Protein AF-A0A3B8JWL3-F1 (afdb_monomer_lite)

Foldseek 3Di:
DDDPDPDFDEAEAEAPACQQQPPVDHDPCNVVVVVCVVVVVVVVVVCVVVVGHYHYHHDADDCPDCVCVDPDPDDNHHPDND

Structure (mmCIF, N/CA/C/O backbone):
data_AF-A0A3B8JWL3-F1
#
_entry.id   AF-A0A3B8JWL3-F1
#
loop_
_atom_site.group_PDB
_atom_site.id
_atom_site.type_symbol
_atom_site.label_atom_id
_atom_site.label_alt_id
_atom_site.label_comp_id
_atom_site.label_asym_id
_atom_site.label_entity_id
_atom_site.label_seq_id
_atom_site.pdbx_PDB_ins_code
_atom_site.Cartn_x
_atom_site.Cartn_y
_atom_site.Cartn_z
_atom_site.occupancy
_atom_site.B_iso_or_equiv
_atom_site.auth_seq_id
_atom_site.auth_comp_id
_atom_site.auth_asym_id
_atom_site.auth_atom_id
_atom_site.pdbx_PDB_model_num
ATOM 1 N N . MET A 1 1 ? -32.882 19.849 23.382 1.00 48.75 1 MET A N 1
ATOM 2 C CA . MET A 1 1 ? -31.482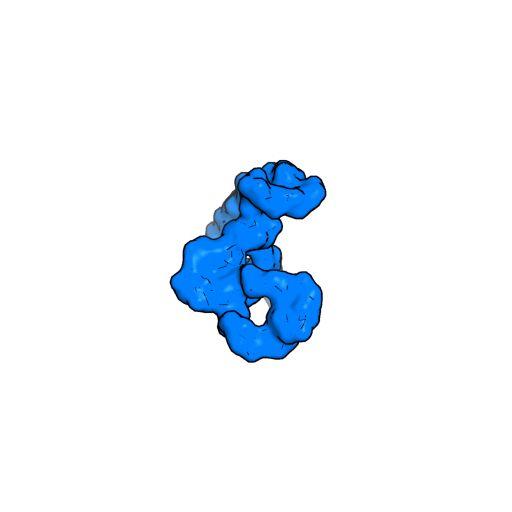 19.979 22.928 1.00 48.75 1 MET A CA 1
ATOM 3 C C . MET A 1 1 ? -31.064 18.634 22.367 1.00 48.75 1 MET A C 1
ATOM 5 O O . MET A 1 1 ? -31.002 17.673 23.126 1.00 48.75 1 MET A O 1
ATOM 9 N N . GLU A 1 2 ? -30.882 18.535 21.053 1.00 51.16 2 GLU A N 1
ATOM 10 C CA . GLU A 1 2 ? -30.319 17.334 20.428 1.00 51.16 2 GLU A CA 1
ATOM 11 C C . GLU A 1 2 ? -28.864 17.183 20.884 1.00 51.16 2 GLU A C 1
ATOM 13 O O . GLU A 1 2 ? -28.093 18.143 20.860 1.00 51.16 2 GLU A O 1
ATOM 18 N N . ARG A 1 3 ? -28.489 15.994 21.368 1.00 57.81 3 ARG A N 1
ATOM 19 C CA . ARG A 1 3 ? -27.077 15.680 21.611 1.00 57.81 3 ARG A CA 1
ATOM 20 C C . ARG A 1 3 ? -26.403 15.599 20.239 1.00 57.81 3 ARG A C 1
ATOM 22 O O . ARG A 1 3 ? -26.916 14.845 19.412 1.00 57.81 3 ARG A O 1
ATOM 29 N N . PRO A 1 4 ? -25.288 16.309 19.984 1.00 56.62 4 PRO A N 1
ATOM 30 C CA . PRO A 1 4 ? -24.558 16.125 18.738 1.00 56.62 4 PRO A CA 1
ATOM 31 C C . PRO A 1 4 ? -24.230 14.638 18.593 1.00 56.62 4 PRO A C 1
ATOM 33 O O . PRO A 1 4 ? -23.800 13.992 19.558 1.00 56.62 4 PRO A O 1
ATOM 36 N N . ALA A 1 5 ? -24.525 14.073 17.420 1.00 64.56 5 ALA A N 1
ATOM 37 C CA . ALA A 1 5 ? -24.207 12.686 17.126 1.00 64.56 5 ALA A CA 1
ATOM 38 C C . ALA A 1 5 ? -22.725 12.453 17.440 1.00 64.56 5 ALA A C 1
ATOM 40 O O . ALA A 1 5 ? -21.874 13.269 17.094 1.00 64.56 5 ALA A O 1
ATOM 41 N N . LYS A 1 6 ? -22.415 11.361 18.144 1.00 79.75 6 LYS A N 1
ATOM 42 C CA . LYS A 1 6 ? -21.034 11.018 18.489 1.00 79.75 6 LYS A CA 1
ATOM 43 C C . LYS A 1 6 ? -20.290 10.740 17.182 1.00 79.75 6 LYS A C 1
ATOM 45 O O . LYS A 1 6 ? -20.491 9.676 16.594 1.00 79.75 6 LYS A O 1
ATOM 50 N N . GLU A 1 7 ? -19.512 11.712 16.708 1.00 86.19 7 GLU A N 1
ATOM 51 C CA . GLU A 1 7 ? -18.766 11.603 15.455 1.00 86.19 7 GLU A CA 1
ATOM 52 C C . GLU A 1 7 ? -17.886 10.349 15.472 1.00 86.19 7 GLU A C 1
ATOM 54 O O . GLU A 1 7 ? -17.296 9.988 16.496 1.00 86.19 7 GLU A O 1
ATOM 59 N N . LYS A 1 8 ? -17.834 9.654 14.335 1.00 89.56 8 LYS A N 1
ATOM 60 C CA . LYS A 1 8 ? -16.998 8.468 14.148 1.00 89.56 8 LYS A CA 1
ATOM 61 C C . LYS A 1 8 ? -16.012 8.759 13.020 1.00 89.56 8 LYS A C 1
ATOM 63 O O . LYS A 1 8 ? -16.442 8.798 11.868 1.00 89.56 8 LYS A O 1
ATOM 68 N N . PRO A 1 9 ? -14.725 8.983 13.324 1.00 95.44 9 PRO A N 1
ATOM 69 C CA . PRO A 1 9 ? -13.737 9.245 12.290 1.00 95.44 9 PRO A CA 1
ATOM 70 C C . PRO A 1 9 ? -13.477 7.983 11.460 1.00 95.44 9 PRO A C 1
ATOM 72 O O . PRO A 1 9 ? -13.668 6.863 11.935 1.00 95.44 9 PRO A O 1
ATOM 75 N N . ALA A 1 10 ? -12.975 8.172 10.242 1.00 97.44 10 ALA A N 1
ATOM 76 C CA . ALA A 1 10 ? -12.468 7.104 9.388 1.00 97.44 10 ALA A CA 1
ATOM 77 C C . ALA A 1 10 ? -11.001 7.359 9.041 1.00 97.44 10 ALA A C 1
ATOM 79 O O . ALA A 1 10 ? -10.616 8.495 8.769 1.00 97.44 10 ALA A O 1
ATOM 80 N N . LEU A 1 11 ? -10.191 6.300 9.057 1.00 97.94 11 LEU A N 1
ATOM 81 C CA . LEU A 1 11 ? -8.805 6.348 8.611 1.00 97.94 11 LEU A CA 1
ATOM 82 C C . LEU A 1 11 ? -8.722 5.793 7.194 1.00 97.94 11 LEU A C 1
ATOM 84 O O . LEU A 1 11 ? -8.990 4.611 6.990 1.00 97.94 11 LEU A O 1
ATOM 88 N N . LEU A 1 12 ? -8.330 6.635 6.242 1.00 98.19 12 LEU A N 1
ATOM 89 C CA . LEU A 1 12 ? -8.075 6.233 4.865 1.00 98.19 12 LEU A CA 1
ATOM 90 C C . LEU A 1 12 ? -6.567 6.058 4.652 1.00 98.19 12 LEU A C 1
ATOM 92 O O . LEU A 1 12 ? -5.793 6.976 4.914 1.00 98.19 12 LEU A O 1
ATOM 96 N N . ILE A 1 13 ? -6.163 4.878 4.190 1.00 97.25 13 ILE A N 1
ATOM 97 C CA . ILE A 1 13 ? -4.795 4.559 3.781 1.00 97.25 13 ILE A CA 1
ATOM 98 C C . ILE A 1 13 ? -4.802 4.416 2.261 1.00 97.25 13 ILE A C 1
ATOM 100 O O . ILE A 1 13 ? -5.489 3.536 1.746 1.00 97.25 13 ILE A O 1
ATOM 104 N N . ILE A 1 14 ? -4.080 5.293 1.565 1.00 95.69 14 ILE A N 1
ATOM 105 C CA . ILE A 1 14 ? -4.132 5.424 0.103 1.00 95.69 14 ILE A CA 1
ATOM 106 C C . ILE A 1 14 ? -2.836 4.891 -0.508 1.00 95.69 14 ILE A C 1
ATOM 108 O O . ILE A 1 14 ? -1.763 5.322 -0.091 1.00 95.69 14 ILE A O 1
ATOM 112 N N . ASP A 1 15 ? -2.949 3.955 -1.452 1.00 92.69 15 ASP A N 1
ATOM 113 C CA . ASP A 1 15 ? -1.875 3.459 -2.332 1.00 92.69 15 ASP A CA 1
ATOM 114 C C . ASP A 1 15 ? -0.566 3.054 -1.631 1.00 92.69 15 ASP A C 1
ATOM 116 O O . ASP A 1 15 ? 0.532 3.136 -2.182 1.00 92.69 15 ASP A O 1
ATOM 120 N N . MET A 1 16 ? -0.677 2.557 -0.396 1.00 92.69 16 MET A N 1
ATOM 121 C CA . MET A 1 16 ? 0.438 1.992 0.373 1.00 92.69 16 MET A CA 1
ATOM 122 C C . MET A 1 16 ? 0.666 0.516 0.002 1.00 92.69 16 MET A C 1
ATOM 124 O O . MET A 1 16 ? 0.625 -0.363 0.868 1.00 92.69 16 MET A O 1
ATOM 128 N N . VAL A 1 17 ? 0.868 0.248 -1.290 1.00 92.19 17 VAL A N 1
ATOM 129 C CA . VAL A 1 17 ? 1.188 -1.080 -1.848 1.00 92.19 17 VAL A CA 1
ATOM 130 C C . VAL A 1 17 ? 2.689 -1.205 -2.140 1.00 92.19 17 VAL A C 1
ATOM 132 O O . VAL A 1 17 ? 3.434 -0.230 -2.019 1.00 92.19 17 VAL A O 1
ATOM 135 N N . LYS A 1 18 ? 3.175 -2.415 -2.436 1.00 91.06 18 LYS A N 1
ATOM 136 C CA . LYS A 1 18 ? 4.618 -2.671 -2.578 1.00 91.06 18 LYS A CA 1
ATOM 137 C C . LYS A 1 18 ? 5.181 -2.036 -3.837 1.00 91.06 18 LYS A C 1
ATOM 139 O O . LYS A 1 18 ? 6.283 -1.507 -3.762 1.00 91.06 18 LYS A O 1
ATOM 144 N N . ASP A 1 19 ? 4.429 -2.040 -4.931 1.00 90.38 19 ASP A N 1
ATOM 145 C CA . ASP A 1 19 ? 4.873 -1.443 -6.194 1.00 90.38 19 ASP A CA 1
ATOM 146 C C . ASP A 1 19 ? 5.158 0.064 -6.057 1.00 90.38 19 ASP A C 1
ATOM 148 O O . ASP A 1 19 ? 6.081 0.582 -6.682 1.00 90.38 19 ASP A O 1
ATOM 152 N N . ASN A 1 20 ? 4.449 0.761 -5.163 1.00 88.56 20 ASN A N 1
ATOM 153 C CA . ASN A 1 20 ? 4.646 2.195 -4.918 1.00 88.56 20 ASN A CA 1
ATOM 154 C C . ASN A 1 20 ? 5.848 2.490 -4.007 1.00 88.56 20 ASN A C 1
ATOM 156 O O . ASN A 1 20 ? 6.306 3.633 -3.933 1.00 88.56 20 ASN A O 1
ATOM 160 N N . LEU A 1 21 ? 6.335 1.480 -3.279 1.00 88.94 21 LEU A N 1
ATOM 161 C CA . LEU A 1 21 ? 7.362 1.603 -2.243 1.00 88.94 21 LEU A CA 1
ATOM 162 C C . LEU A 1 21 ? 8.526 0.622 -2.449 1.00 88.94 21 LEU A C 1
ATOM 164 O O . LEU A 1 21 ? 9.219 0.295 -1.482 1.00 88.94 21 LEU A O 1
ATOM 168 N N . ASP A 1 22 ? 8.733 0.146 -3.680 1.00 86.06 22 ASP A N 1
ATOM 169 C CA . ASP A 1 22 ? 9.781 -0.821 -4.013 1.00 86.06 22 ASP A CA 1
ATOM 170 C C . ASP A 1 22 ? 11.174 -0.240 -3.690 1.00 86.06 22 ASP A C 1
ATOM 172 O O . ASP A 1 22 ? 11.591 0.745 -4.310 1.00 86.06 22 ASP A O 1
ATOM 176 N N . PRO A 1 23 ? 11.920 -0.812 -2.724 1.00 80.06 23 PRO A N 1
ATOM 177 C CA . PRO A 1 23 ? 13.253 -0.330 -2.382 1.0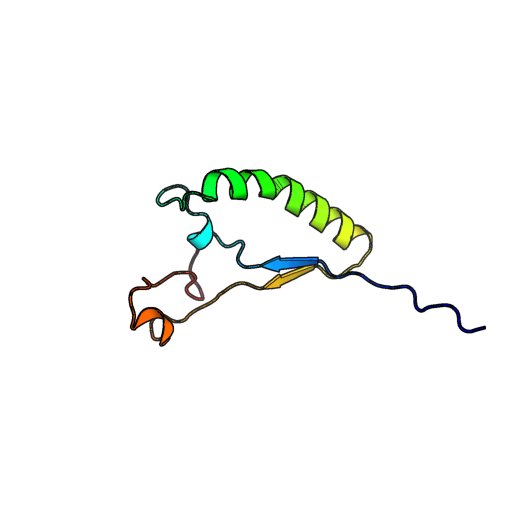0 80.06 23 PRO A CA 1
ATOM 178 C C . PRO A 1 23 ? 14.294 -0.605 -3.476 1.00 80.06 23 PRO A C 1
ATOM 180 O O . PRO A 1 23 ? 15.331 0.056 -3.470 1.00 80.06 23 PRO A O 1
ATOM 183 N N . GLU A 1 24 ? 14.035 -1.538 -4.400 1.00 82.75 24 GLU A N 1
ATOM 184 C CA . GLU A 1 24 ? 14.934 -1.845 -5.521 1.00 82.75 24 GLU A CA 1
ATOM 185 C C . GLU A 1 24 ? 14.792 -0.823 -6.663 1.00 82.75 24 GLU A C 1
ATOM 187 O O . GLU A 1 24 ? 15.747 -0.561 -7.395 1.00 82.75 24 GLU A O 1
ATOM 192 N N . HIS A 1 25 ? 13.624 -0.179 -6.773 1.00 81.50 25 HIS A N 1
ATOM 193 C CA . HIS A 1 25 ? 13.341 0.878 -7.748 1.00 81.50 25 HIS A CA 1
ATOM 194 C C . HIS A 1 25 ? 12.702 2.104 -7.075 1.00 81.50 25 HIS A C 1
ATOM 196 O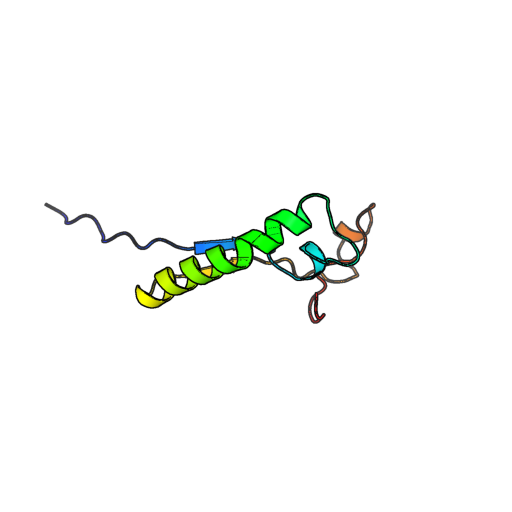 O . HIS A 1 25 ? 11.587 2.503 -7.423 1.00 81.50 25 HIS A O 1
ATOM 202 N N . PRO A 1 26 ? 13.388 2.740 -6.108 1.00 78.44 26 PRO A N 1
ATOM 203 C CA . PRO A 1 26 ? 12.749 3.716 -5.249 1.00 78.44 26 PRO A CA 1
ATOM 204 C C . PRO A 1 26 ? 12.463 5.013 -6.006 1.00 78.44 26 PRO A C 1
ATOM 206 O O . PRO A 1 26 ? 13.356 5.655 -6.566 1.00 78.44 26 PRO A O 1
ATOM 209 N N . HIS A 1 27 ? 11.224 5.494 -5.909 1.00 84.25 27 HIS A N 1
ATOM 210 C CA . HIS A 1 27 ? 10.961 6.921 -6.074 1.00 84.25 27 HIS A CA 1
ATOM 211 C C . HIS A 1 27 ? 11.737 7.721 -5.012 1.00 84.25 27 HIS A C 1
ATOM 213 O O . HIS A 1 27 ? 11.947 7.207 -3.909 1.00 84.25 27 HIS A O 1
ATOM 219 N N . PRO A 1 28 ? 12.089 8.999 -5.259 1.00 89.25 28 PRO A N 1
ATOM 220 C CA . PRO A 1 28 ? 12.807 9.826 -4.282 1.00 89.25 28 PRO A CA 1
ATOM 221 C C . PRO A 1 28 ? 12.152 9.890 -2.890 1.00 89.25 28 PRO A C 1
ATOM 223 O O . PRO A 1 28 ? 12.835 10.089 -1.889 1.00 89.25 28 PRO A O 1
ATOM 226 N N . ILE A 1 29 ? 10.830 9.700 -2.818 1.00 88.56 29 ILE A N 1
ATOM 227 C CA . ILE A 1 29 ? 10.057 9.722 -1.571 1.00 88.56 29 ILE A CA 1
ATOM 228 C C . ILE A 1 29 ? 10.078 8.392 -0.797 1.00 88.56 29 ILE A C 1
ATOM 230 O O . ILE A 1 29 ? 9.839 8.387 0.410 1.00 88.56 29 ILE A O 1
ATOM 234 N N . THR A 1 30 ? 10.397 7.274 -1.453 1.00 90.56 30 THR A N 1
ATOM 235 C CA . THR A 1 30 ? 10.338 5.908 -0.899 1.00 90.56 30 THR A CA 1
ATOM 236 C C . THR A 1 30 ? 11.021 5.754 0.464 1.00 90.56 30 THR A C 1
ATOM 238 O O . THR A 1 30 ? 10.359 5.284 1.392 1.00 90.56 30 THR A O 1
ATOM 241 N N . PRO A 1 31 ? 12.284 6.187 0.680 1.00 91.31 31 PRO A N 1
ATOM 242 C CA . PRO A 1 31 ? 12.935 6.007 1.980 1.00 91.31 31 PRO A CA 1
ATOM 243 C C . PRO A 1 31 ? 12.235 6.765 3.114 1.00 91.31 31 PRO A C 1
ATOM 245 O O . PRO A 1 31 ? 12.297 6.336 4.266 1.00 91.31 31 PRO A O 1
ATOM 248 N N . PHE A 1 32 ? 11.555 7.872 2.814 1.00 91.56 32 PHE A N 1
ATOM 249 C CA . PHE A 1 32 ? 10.772 8.619 3.795 1.00 91.56 32 PHE A CA 1
ATOM 250 C C . PHE A 1 32 ? 9.417 7.953 4.036 1.00 91.56 32 PHE A C 1
ATOM 252 O O . PHE A 1 32 ? 9.023 7.778 5.186 1.00 91.56 32 PHE A O 1
ATOM 259 N N . ALA A 1 33 ? 8.737 7.509 2.978 1.00 91.69 33 ALA A N 1
ATOM 260 C CA . ALA A 1 33 ? 7.459 6.809 3.080 1.00 91.69 33 ALA A CA 1
ATOM 261 C C . ALA A 1 33 ? 7.569 5.510 3.902 1.00 91.69 33 ALA A C 1
ATOM 263 O O . ALA A 1 33 ? 6.727 5.249 4.763 1.00 91.69 33 ALA A O 1
ATOM 264 N N . LEU A 1 34 ? 8.657 4.748 3.739 1.00 92.88 34 LEU A N 1
ATOM 265 C CA . LEU A 1 34 ? 8.925 3.554 4.549 1.00 92.88 34 LEU A CA 1
ATOM 266 C C . LEU A 1 34 ? 9.031 3.872 6.052 1.00 92.88 34 LEU A C 1
ATOM 268 O O . LEU A 1 34 ? 8.562 3.096 6.886 1.00 92.88 34 LEU A O 1
ATOM 272 N N . GLN A 1 35 ? 9.572 5.039 6.419 1.00 94.75 35 GLN A N 1
ATOM 273 C CA . GLN A 1 35 ? 9.671 5.471 7.820 1.00 94.75 35 GLN A CA 1
ATOM 274 C C . GLN A 1 35 ? 8.307 5.816 8.443 1.00 94.75 35 GLN A C 1
ATOM 276 O O . GLN A 1 35 ? 8.177 5.794 9.671 1.00 94.75 35 GLN A O 1
ATOM 281 N N . LEU A 1 36 ? 7.273 6.097 7.638 1.00 94.56 36 LEU A N 1
ATOM 282 C CA . LEU A 1 36 ? 5.911 6.331 8.136 1.00 94.56 36 LEU A CA 1
ATOM 283 C C . LEU A 1 36 ? 5.171 5.039 8.507 1.00 94.56 36 LEU A C 1
ATOM 285 O O . LEU A 1 36 ? 4.255 5.095 9.331 1.00 94.56 36 LEU A O 1
ATOM 289 N N . ILE A 1 37 ? 5.564 3.879 7.968 1.00 95.31 37 ILE A N 1
ATOM 290 C CA . ILE A 1 37 ? 4.846 2.604 8.157 1.00 95.31 37 ILE A CA 1
ATOM 291 C C . ILE A 1 37 ? 4.594 2.274 9.643 1.00 95.31 37 ILE A C 1
ATOM 293 O O . ILE A 1 37 ? 3.447 1.988 10.000 1.00 95.31 37 ILE A O 1
ATOM 297 N N . PRO A 1 38 ? 5.579 2.367 10.563 1.00 97.44 38 PRO A N 1
ATOM 298 C CA . PRO A 1 38 ? 5.333 2.091 11.979 1.00 97.44 38 PRO A CA 1
ATOM 299 C C . PRO A 1 38 ? 4.307 3.042 12.613 1.00 97.44 38 PRO A C 1
ATOM 301 O O . PRO A 1 38 ? 3.530 2.642 13.482 1.00 97.44 38 PRO A O 1
ATOM 304 N N . ARG A 1 39 ? 4.274 4.307 12.174 1.00 97.62 39 ARG A N 1
ATOM 305 C CA . ARG A 1 39 ? 3.334 5.321 12.677 1.00 97.62 39 ARG A CA 1
ATOM 306 C C . ARG A 1 39 ? 1.922 5.067 12.164 1.00 97.62 39 ARG A C 1
ATOM 308 O O . ARG A 1 39 ? 0.983 5.115 12.956 1.00 97.62 39 ARG A O 1
ATOM 315 N N . ILE A 1 40 ? 1.790 4.713 10.887 1.00 97.62 40 ILE A N 1
ATOM 316 C CA . ILE A 1 40 ? 0.524 4.289 10.279 1.00 97.62 40 ILE A CA 1
ATOM 317 C C . ILE A 1 40 ? -0.032 3.062 11.014 1.00 97.62 40 ILE A C 1
ATOM 319 O O . ILE A 1 40 ? -1.189 3.069 11.426 1.00 97.62 40 ILE A O 1
ATOM 323 N N . ASN A 1 41 ? 0.799 2.053 11.289 1.00 98.12 41 ASN A N 1
ATOM 324 C CA . ASN A 1 41 ? 0.384 0.859 12.034 1.00 98.12 41 ASN A CA 1
ATOM 325 C C . ASN A 1 41 ? -0.094 1.181 13.458 1.00 98.12 41 ASN A C 1
ATOM 327 O O . ASN A 1 41 ? -1.094 0.624 13.917 1.00 98.12 41 ASN A O 1
ATOM 331 N N . SER A 1 42 ? 0.575 2.112 14.147 1.00 98.44 42 SER A N 1
ATOM 332 C CA . SER A 1 42 ? 0.130 2.599 15.458 1.00 98.44 42 SER A CA 1
ATOM 333 C C . SER A 1 42 ? -1.248 3.274 15.381 1.00 98.44 42 SER A C 1
ATOM 335 O O . SER A 1 42 ? -2.137 2.978 16.185 1.00 98.44 42 SER A O 1
ATOM 337 N N . LEU A 1 43 ? -1.467 4.115 14.364 1.00 98.25 43 LEU A N 1
ATOM 338 C CA . LEU A 1 43 ? -2.739 4.801 14.138 1.00 98.25 43 LEU A CA 1
ATOM 339 C C . LEU A 1 43 ? -3.873 3.821 13.801 1.00 98.25 43 LEU A C 1
ATOM 341 O O . LEU A 1 43 ? -4.951 3.909 14.387 1.00 98.25 43 LEU A O 1
ATOM 345 N N . ILE A 1 44 ? -3.615 2.832 12.942 1.00 98.44 44 ILE A N 1
ATOM 346 C CA . ILE A 1 44 ? -4.544 1.728 12.651 1.00 98.44 44 ILE A CA 1
ATOM 347 C C . ILE A 1 44 ? -4.920 0.992 13.942 1.00 98.44 44 ILE A C 1
ATOM 349 O O . ILE A 1 44 ? -6.095 0.710 14.180 1.00 98.44 44 ILE A O 1
ATOM 353 N N . GLY A 1 45 ? -3.935 0.698 14.796 1.00 98.50 45 GLY A N 1
ATOM 354 C CA . GLY A 1 45 ? -4.162 0.066 16.094 1.00 98.50 45 GLY A CA 1
ATOM 355 C C . GLY A 1 45 ? -5.089 0.889 16.989 1.00 98.50 45 GLY A C 1
ATOM 356 O O . GLY A 1 45 ? -5.987 0.332 17.621 1.00 98.50 45 GLY A O 1
ATOM 357 N N . MET A 1 46 ? -4.919 2.212 17.009 1.00 98.19 46 MET A N 1
ATOM 358 C CA . MET A 1 46 ? -5.802 3.126 17.734 1.00 98.19 46 MET A CA 1
ATOM 359 C C . MET A 1 46 ? -7.235 3.090 17.180 1.00 98.19 46 MET A C 1
ATOM 361 O O . MET A 1 46 ? -8.168 2.899 17.960 1.00 98.19 46 MET A O 1
ATOM 365 N N . PHE A 1 47 ? -7.418 3.182 15.859 1.00 98.00 47 PHE A N 1
ATOM 366 C CA . PHE A 1 47 ? -8.744 3.128 15.227 1.00 98.00 47 PHE A CA 1
ATOM 367 C C . PHE A 1 47 ? -9.464 1.805 15.514 1.00 98.00 47 PHE A C 1
ATOM 369 O O . PHE A 1 47 ? -10.616 1.806 15.949 1.00 98.00 47 PHE A O 1
ATOM 376 N N . ARG A 1 48 ? -8.763 0.672 15.372 1.00 97.19 48 ARG A N 1
ATOM 377 C CA . ARG A 1 48 ? -9.318 -0.663 15.651 1.00 97.19 48 ARG A CA 1
ATOM 378 C C . ARG A 1 48 ? -9.754 -0.821 17.109 1.00 97.19 48 ARG A C 1
ATOM 380 O O . ARG A 1 48 ? -10.824 -1.368 17.353 1.00 97.19 48 ARG A O 1
ATOM 387 N N . LYS A 1 49 ? -8.983 -0.297 18.074 1.00 97.75 49 LYS A N 1
ATOM 388 C CA . LYS A 1 49 ? -9.352 -0.312 19.506 1.00 97.75 49 LYS A CA 1
ATOM 389 C C . LYS A 1 49 ? -10.645 0.455 19.801 1.00 97.75 49 LYS A C 1
ATOM 391 O O . LYS A 1 49 ? -11.374 0.071 20.706 1.00 97.75 49 LYS A O 1
ATOM 396 N N . HIS A 1 50 ? -10.933 1.510 19.042 1.00 95.69 50 HIS A N 1
ATOM 397 C CA . HIS A 1 50 ? -12.154 2.307 19.189 1.00 95.69 50 HIS A CA 1
ATOM 398 C C . HIS A 1 50 ? -13.328 1.792 18.338 1.00 95.69 50 HIS A C 1
ATOM 400 O O . HIS A 1 50 ? -14.415 2.370 18.385 1.00 95.69 50 HIS A O 1
ATOM 406 N N . GLY A 1 51 ? -13.131 0.724 17.555 1.00 95.69 51 GLY A N 1
ATOM 407 C CA . GLY A 1 51 ? -14.131 0.232 16.605 1.00 95.69 51 GLY A CA 1
ATOM 408 C C . GLY A 1 51 ? -14.400 1.207 15.454 1.00 95.69 51 GLY A C 1
ATOM 409 O O . GLY A 1 51 ? -15.501 1.219 14.904 1.00 95.69 51 GLY A O 1
ATOM 410 N N . TRP A 1 52 ? -13.429 2.060 15.120 1.00 96.88 52 TRP A N 1
ATOM 411 C CA . TRP A 1 52 ? -13.526 3.016 14.018 1.00 96.88 52 TRP A CA 1
ATOM 412 C C . TRP A 1 52 ? -13.023 2.409 12.703 1.00 96.88 52 TRP A C 1
ATOM 414 O O . TRP A 1 52 ? -12.101 1.586 12.719 1.00 96.88 52 TRP A O 1
ATOM 424 N N . PRO A 1 53 ? -13.612 2.799 11.558 1.00 97.62 53 PRO A N 1
ATOM 425 C CA . PRO A 1 53 ? -13.250 2.246 10.261 1.00 97.62 53 PRO A CA 1
ATOM 426 C C . PRO A 1 53 ? -11.815 2.598 9.857 1.00 97.62 53 PRO A C 1
ATOM 428 O O . PRO A 1 53 ? -11.373 3.743 9.963 1.00 97.62 53 PRO A O 1
ATOM 431 N N . VAL A 1 54 ? -11.121 1.587 9.337 1.00 98.25 54 VAL A N 1
ATOM 432 C CA . VAL A 1 54 ? -9.841 1.709 8.635 1.00 98.25 54 VAL A CA 1
ATOM 433 C C . VAL A 1 54 ? -10.068 1.190 7.222 1.00 98.25 54 VAL A C 1
ATOM 435 O O . VAL A 1 54 ? -10.397 0.017 7.051 1.00 98.25 54 VAL A O 1
ATOM 438 N N . VAL A 1 55 ? -9.924 2.063 6.232 1.00 98.06 55 VAL A N 1
ATOM 439 C CA . VAL A 1 55 ? -10.175 1.777 4.818 1.00 98.06 55 VAL A CA 1
ATOM 440 C C . VAL A 1 55 ? -8.852 1.845 4.071 1.00 98.06 55 VAL A C 1
ATOM 442 O O . VAL A 1 55 ? -8.145 2.847 4.151 1.00 98.06 55 VAL A O 1
ATOM 445 N N . PHE A 1 56 ? -8.526 0.780 3.346 1.00 97.06 56 PHE A N 1
ATOM 446 C CA . PHE A 1 56 ? -7.402 0.754 2.418 1.00 97.06 56 PHE A CA 1
ATOM 447 C C . PHE A 1 56 ? -7.962 0.994 1.020 1.00 97.06 56 PHE A C 1
ATOM 449 O O . PHE A 1 56 ? -8.757 0.193 0.534 1.00 97.06 56 PHE A O 1
ATOM 456 N N . SER A 1 57 ? -7.604 2.126 0.424 1.00 96.44 57 SER A N 1
ATOM 457 C CA . SER A 1 57 ? -7.936 2.473 -0.954 1.00 96.44 57 SER A CA 1
ATOM 458 C C . SER A 1 57 ? -6.663 2.317 -1.760 1.00 96.44 57 SER A C 1
ATOM 460 O O . SER A 1 57 ? -5.744 3.111 -1.590 1.00 96.44 57 SER A O 1
ATOM 462 N N . THR A 1 58 ? -6.580 1.262 -2.558 1.00 94.06 58 THR A N 1
ATOM 463 C CA . THR A 1 58 ? -5.369 0.923 -3.304 1.00 94.06 58 THR A CA 1
ATOM 464 C C . THR A 1 58 ? -5.709 0.603 -4.741 1.00 94.06 58 THR A C 1
ATOM 466 O O . THR A 1 58 ? -6.714 -0.067 -4.999 1.00 94.06 58 THR A O 1
ATOM 469 N N . ASP A 1 59 ? -4.832 1.011 -5.643 1.00 92.44 59 ASP A N 1
ATOM 470 C CA . ASP A 1 59 ? -4.882 0.597 -7.036 1.00 92.44 59 ASP A CA 1
ATOM 471 C C . ASP A 1 59 ? -4.795 -0.932 -7.203 1.00 92.44 59 ASP A C 1
ATOM 473 O O . ASP A 1 59 ? -4.116 -1.638 -6.452 1.00 92.44 59 ASP A O 1
ATOM 477 N N . ALA A 1 60 ? -5.531 -1.437 -8.193 1.00 93.94 60 ALA A N 1
ATOM 478 C CA . ALA A 1 60 ? -5.595 -2.844 -8.582 1.00 93.94 60 ALA A CA 1
ATOM 479 C C . ALA A 1 60 ? -5.927 -2.930 -10.082 1.00 93.94 60 ALA A C 1
ATOM 481 O O . ALA A 1 60 ? -7.037 -3.295 -10.473 1.00 93.94 60 ALA A O 1
ATOM 482 N N . PH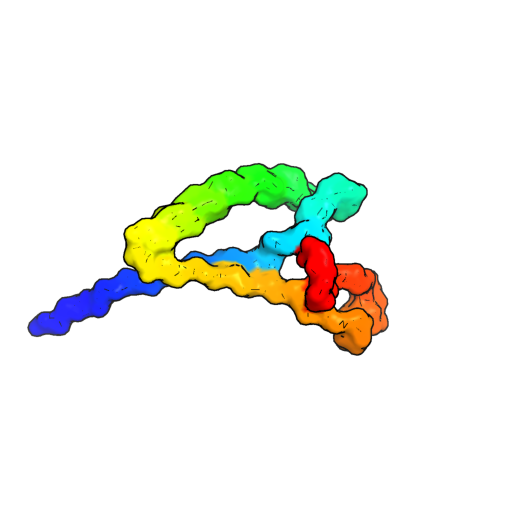E A 1 61 ? -4.980 -2.510 -10.918 1.00 94.44 61 PHE A N 1
ATOM 483 C CA . PHE A 1 61 ? -5.159 -2.388 -12.363 1.00 94.44 61 PHE A CA 1
ATOM 484 C C . PHE A 1 61 ? -5.116 -3.745 -13.075 1.00 94.44 61 PHE A C 1
ATOM 486 O O . PHE A 1 61 ? -4.529 -4.716 -12.592 1.00 94.44 61 PHE A O 1
ATOM 493 N N . HIS A 1 62 ? -5.682 -3.798 -14.275 1.00 94.19 62 HIS A N 1
ATOM 494 C CA . HIS A 1 62 ? -5.449 -4.873 -15.234 1.00 94.19 62 HIS A CA 1
ATOM 495 C C . HIS A 1 62 ? -4.402 -4.437 -16.262 1.00 94.19 62 HIS A C 1
ATOM 497 O O . HIS A 1 62 ? -4.348 -3.273 -16.645 1.00 94.19 62 HIS A O 1
ATOM 503 N N . GLU A 1 63 ? -3.601 -5.373 -16.779 1.00 90.38 63 GLU A N 1
ATOM 504 C CA . GLU A 1 63 ? -2.557 -5.066 -17.776 1.00 90.38 63 GLU A CA 1
ATOM 505 C C . GLU A 1 63 ? -3.094 -4.345 -19.025 1.00 90.38 63 GLU A C 1
ATOM 507 O O . GLU A 1 63 ? -2.380 -3.558 -19.642 1.00 90.38 63 GLU A O 1
ATOM 512 N N . GLY A 1 64 ? -4.353 -4.606 -19.391 1.00 92.19 64 GLY A N 1
ATOM 513 C CA . GLY A 1 64 ? -5.031 -3.983 -20.529 1.00 92.19 64 GLY A CA 1
ATOM 514 C C . GLY A 1 64 ? -5.690 -2.634 -20.232 1.00 92.19 64 GLY A C 1
ATOM 515 O O . GLY A 1 64 ? -6.334 -2.081 -21.125 1.00 92.19 64 GLY A O 1
ATOM 516 N N . ASP A 1 65 ? -5.578 -2.110 -19.009 1.00 93.06 65 ASP A N 1
ATOM 517 C CA . ASP A 1 65 ? -6.189 -0.833 -18.656 1.00 93.06 65 ASP A CA 1
ATOM 518 C C . ASP A 1 65 ? -5.550 0.315 -19.446 1.00 93.06 65 ASP A C 1
ATOM 520 O O . ASP A 1 65 ? -4.333 0.397 -19.636 1.00 93.06 65 ASP A O 1
ATOM 524 N N . PHE A 1 66 ? -6.393 1.255 -19.885 1.00 92.56 66 PHE A N 1
ATOM 525 C CA . PHE A 1 66 ? -5.993 2.364 -20.759 1.00 92.56 66 PHE A CA 1
ATOM 526 C C . PHE A 1 66 ? -4.856 3.222 -20.179 1.00 92.56 66 PHE A C 1
ATOM 528 O O . PHE A 1 66 ? -4.125 3.868 -20.931 1.00 92.56 66 PHE A O 1
ATOM 535 N N . ILE A 1 67 ? -4.704 3.230 -18.851 1.00 89.69 67 ILE A N 1
ATOM 536 C CA . ILE A 1 67 ? -3.679 3.986 -18.130 1.00 89.69 67 ILE A CA 1
ATOM 537 C C . ILE A 1 67 ? -2.254 3.571 -18.545 1.00 89.69 67 ILE A C 1
ATOM 539 O O . ILE A 1 67 ? -1.356 4.415 -18.600 1.00 89.69 67 ILE A O 1
ATOM 543 N N . PHE A 1 68 ? -2.064 2.311 -18.955 1.00 90.88 68 PHE A N 1
ATOM 544 C CA . PHE A 1 68 ? -0.787 1.781 -19.443 1.00 90.88 68 PHE A CA 1
ATOM 545 C C . PHE A 1 68 ? -0.548 2.007 -20.942 1.00 90.88 68 PHE A C 1
ATOM 547 O O . PHE A 1 68 ? 0.546 1.747 -21.434 1.00 90.88 68 PHE A O 1
ATOM 554 N N . GLY A 1 69 ? -1.516 2.561 -21.680 1.00 87.06 69 GLY A N 1
ATOM 555 C CA . GLY A 1 69 ? -1.339 2.926 -23.093 1.00 87.06 69 GLY A CA 1
ATOM 556 C C . GLY A 1 69 ? -0.428 4.143 -23.321 1.00 87.06 69 GLY A C 1
ATOM 557 O O . GLY A 1 69 ? -0.122 4.484 -24.463 1.00 87.06 69 GLY A O 1
ATOM 558 N N . GLY A 1 70 ? -0.023 4.828 -22.247 1.00 86.62 70 GLY A N 1
ATOM 559 C CA . GLY A 1 70 ? 0.845 6.003 -22.275 1.00 86.62 70 GLY A CA 1
ATOM 560 C C . GLY A 1 70 ? 2.304 5.694 -21.926 1.00 86.62 70 GLY A C 1
ATOM 561 O O . GLY A 1 70 ? 2.920 4.763 -22.430 1.00 86.62 70 GLY A O 1
ATOM 562 N N . ARG A 1 71 ? 2.895 6.527 -21.062 1.00 84.88 71 ARG A N 1
ATOM 563 C CA . ARG A 1 71 ? 4.286 6.366 -20.580 1.00 84.88 71 ARG A CA 1
ATOM 564 C C . ARG A 1 71 ? 4.389 5.579 -19.274 1.00 84.88 71 ARG A C 1
ATOM 566 O O . ARG A 1 71 ? 5.494 5.311 -18.808 1.00 84.88 71 ARG A O 1
ATOM 573 N N . MET A 1 72 ? 3.250 5.279 -18.660 1.00 86.25 72 MET A N 1
ATOM 574 C CA . MET A 1 72 ? 3.179 4.563 -17.398 1.00 86.25 72 MET A CA 1
ATOM 575 C C . MET A 1 72 ? 3.402 3.078 -17.657 1.00 86.25 72 MET A C 1
ATOM 577 O O . MET A 1 72 ? 2.699 2.473 -18.462 1.00 86.25 72 MET A O 1
ATOM 581 N N . LYS A 1 73 ? 4.395 2.500 -16.982 1.00 86.56 73 LYS A N 1
ATOM 582 C CA . LYS A 1 73 ? 4.597 1.052 -17.008 1.00 86.56 73 LYS A CA 1
ATOM 583 C C . LYS A 1 73 ? 3.520 0.366 -16.153 1.00 86.56 73 LYS A C 1
ATOM 585 O O . LYS A 1 73 ? 3.092 0.969 -15.161 1.00 86.56 73 LYS A O 1
ATOM 590 N N . PRO A 1 74 ? 3.124 -0.870 -16.503 1.00 88.44 74 PRO A N 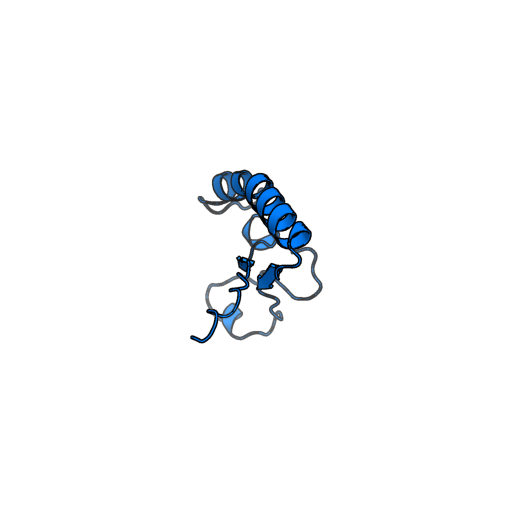1
ATOM 591 C CA . PRO A 1 74 ? 2.288 -1.701 -15.646 1.00 88.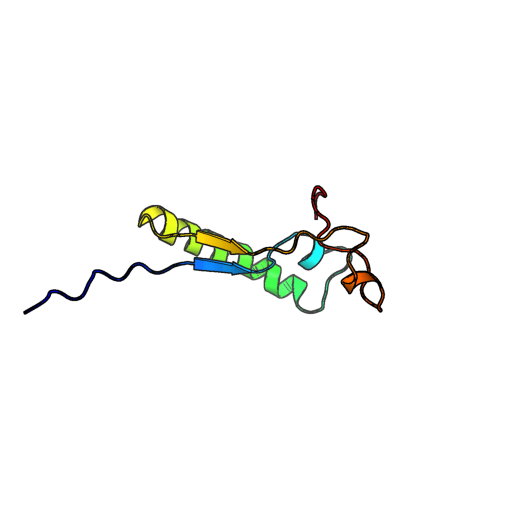44 74 PRO A CA 1
ATOM 592 C C . PRO A 1 74 ? 2.840 -1.766 -14.218 1.00 88.44 74 PRO A C 1
ATOM 594 O O . PRO A 1 74 ? 4.017 -2.071 -14.029 1.00 88.44 74 PRO A O 1
ATOM 597 N N . HIS A 1 75 ? 1.996 -1.434 -13.244 1.00 90.31 75 HIS A N 1
ATOM 598 C CA . HIS A 1 75 ? 2.254 -1.519 -11.803 1.00 90.31 75 HIS A CA 1
ATOM 599 C C . HIS A 1 75 ? 0.913 -1.664 -11.070 1.00 90.31 75 HIS A C 1
ATOM 601 O O . HIS A 1 75 ? -0.133 -1.443 -11.683 1.00 90.31 75 HIS A O 1
ATOM 607 N N . SER A 1 76 ? 0.930 -2.067 -9.800 1.00 91.62 76 SER A N 1
ATOM 608 C CA . SER A 1 76 ? -0.261 -2.274 -8.961 1.00 91.62 76 SER A CA 1
ATOM 609 C C . SER A 1 76 ? -1.286 -3.195 -9.626 1.00 91.62 76 SER A C 1
ATOM 611 O O . SER A 1 76 ? -2.490 -2.937 -9.623 1.00 91.62 76 SER A O 1
ATOM 613 N N . LEU A 1 77 ? -0.796 -4.264 -10.259 1.00 94.62 77 LEU A N 1
ATOM 614 C CA . LEU A 1 77 ? -1.630 -5.185 -11.021 1.00 94.62 77 LEU A CA 1
ATOM 615 C C . LEU A 1 77 ? -2.403 -6.125 -10.093 1.00 94.62 77 LEU A C 1
ATOM 617 O O . LEU A 1 77 ? -1.834 -6.746 -9.185 1.00 94.62 77 LEU A O 1
ATOM 621 N N . ALA A 1 78 ? -3.699 -6.279 -10.359 1.00 93.56 78 ALA A N 1
ATOM 622 C CA . ALA A 1 78 ? -4.584 -7.137 -9.589 1.00 93.56 78 ALA A CA 1
ATOM 623 C C . ALA A 1 78 ? -4.073 -8.590 -9.555 1.00 93.56 78 ALA A C 1
ATOM 625 O O . ALA A 1 78 ? -3.725 -9.182 -10.575 1.00 93.56 78 ALA A O 1
ATOM 626 N N . GLY A 1 79 ? -4.047 -9.180 -8.356 1.00 92.94 79 GLY A N 1
ATOM 627 C CA . GLY A 1 79 ? -3.602 -10.562 -8.143 1.00 92.94 79 GLY A CA 1
ATOM 628 C C . GLY A 1 79 ? -2.084 -10.756 -8.086 1.00 92.94 79 GLY A C 1
ATOM 629 O O . GLY A 1 79 ? -1.630 -11.888 -7.911 1.00 92.94 79 GLY A O 1
ATOM 630 N N . THR A 1 80 ? -1.294 -9.687 -8.193 1.00 93.19 80 THR A N 1
ATOM 631 C CA . THR A 1 80 ? 0.160 -9.766 -8.024 1.00 93.19 80 THR A CA 1
ATOM 632 C C . THR A 1 80 ? 0.575 -9.552 -6.567 1.00 93.19 80 THR A C 1
ATOM 634 O O . THR A 1 80 ? -0.239 -9.279 -5.686 1.00 93.19 80 THR A O 1
ATOM 637 N N . ARG A 1 81 ? 1.871 -9.733 -6.284 1.00 91.69 81 ARG A N 1
ATOM 638 C CA . ARG A 1 81 ? 2.451 -9.418 -4.968 1.00 91.69 81 ARG A CA 1
ATOM 639 C C . ARG A 1 81 ? 2.471 -7.903 -4.693 1.00 91.69 81 ARG A C 1
ATOM 641 O O . ARG A 1 81 ? 2.613 -7.552 -3.513 1.00 91.69 81 ARG A O 1
ATOM 648 N N . GLY A 1 82 ? 2.467 -7.112 -5.770 1.00 86.50 82 GLY A N 1
ATOM 649 C CA . GLY A 1 82 ? 2.662 -5.665 -5.825 1.00 86.50 82 GLY A CA 1
ATOM 650 C C . GLY A 1 82 ? 1.673 -4.875 -5.000 1.00 86.50 82 GLY A C 1
ATOM 651 O O . GLY A 1 82 ? 0.569 -5.391 -4.726 1.00 86.50 82 GLY A O 1
#

pLDDT: mean 90.12, std 10.09, range [48.75, 98.5]

Radius of gyration: 17.2 Å; chains: 1; bounding box: 46×30×46 Å

Secondary structure (DSSP, 8-state):
-PPPP-----EEEES--TGGG-SSS--TTHHHHHHHHHHHHHHHHHHHHTT--EEEE---B-TT-GGGGTTPPP-SBTTS--

Sequence (82 aa):
MERPAKEKPALLIIDMVKDNLDPEHPHPITPFALQLIPRINSLIGMFRKHGWPVVFSTDAFHEGDFIFGGRMKPHSLAGTRG